Protein AF-A0A7J2HF66-F1 (afdb_monomer)

Sequence (153 aa):
MSRQQYRADRIKGQVLRSLRKLGEKVITDLERGRFPRLEIPARTTSNIVYDESLRQYVLGSKVMERTAKNIRHLRPFAQLLWIATFAKQLIQRGKTSTLRDTYYVAIGEGIDFEDQAESDEMIMQLESILDFPREDFHIFPEERASIFGDLVI

Mean predicted aligned error: 4.91 Å

Solvent-accessible surface area (backbone atoms only — not comparable to full-atom values): 9050 Å² total; per-residue (Å²): 132,83,79,79,80,49,71,67,61,53,49,50,54,49,50,54,50,49,53,48,51,56,52,50,53,42,51,54,27,48,79,68,77,38,69,35,71,45,71,32,58,36,89,48,76,95,23,57,38,78,37,81,88,78,71,41,78,42,78,44,92,49,63,43,81,47,32,59,77,41,76,88,32,37,62,66,49,50,53,35,53,47,51,49,50,50,29,49,49,25,58,76,70,73,44,72,40,34,59,66,52,51,43,53,51,33,47,76,73,71,48,84,62,95,44,64,66,57,46,53,49,36,52,54,46,49,23,51,58,66,74,44,63,52,61,78,37,32,38,37,73,84,78,79,87,86,87,88,76,97,79,90,134

pLDDT: mean 93.16, std 8.6, range [39.91, 98.25]

Secondary structure (DSSP, 8-state):
------HHHHHHHHHHHHHHHHHHHHHHHHHTT---EEEEE---GGGEEEETTTTEEEE-S-EEEEETTSHHHHHHHHHHHHHHHHHHHHHHHT--EEHHHHHHHHHHTT---SSHHHHHHHHHHHHHHHT--GGGGTEE-SPPP---SS---

Radius of gyration: 17.54 Å; Cα contacts (8 Å, |Δi|>4): 161; chains: 1; bounding box: 44×35×45 Å

Nearest PDB structures (foldseek):
  1d3y-assembly1_B  TM=9.545E-01  e=1.523E-04  Methanocaldococcus jannaschii
  1d3y-assembly1_A  TM=9.486E-01  e=2.166E-04  Methanocaldococcus jannaschii
  8urq-assembly1_A  TM=7.261E-01  e=1.245E-02  Saccharomyces cerevisiae S288C
  7clj-assembly1_A-2  TM=3.173E-01  e=5.587E+00  Thermoplasmatales archaeon SG8-52-1

Foldseek 3Di:
DDDPQDPLNVLLVLLLVLLVVVVVQCVVCVVVVHWGKAKFQDPDPVQWDQDPVVRDTDGHDDTDMQTCVDPVSVLLVVLLNVLSVLLSVCSVVVHAEELVRQQVVCVVVVNDDPDSVSSVVSLVRSCRRSVHHCVSSRYHHPDDDDDDDDDDD

Structure (mmCIF, N/CA/C/O backbone):
data_AF-A0A7J2HF66-F1
#
_entry.id   AF-A0A7J2HF66-F1
#
loop_
_atom_site.group_PDB
_atom_site.id
_atom_site.type_symbol
_atom_site.label_atom_id
_atom_site.label_alt_id
_atom_site.label_comp_id
_atom_site.label_asym_id
_atom_site.label_entity_id
_atom_site.label_seq_id
_atom_site.pdbx_PDB_ins_code
_atom_site.Cartn_x
_atom_site.Cartn_y
_atom_site.Cartn_z
_atom_site.occupancy
_atom_site.B_iso_or_equiv
_atom_site.auth_seq_id
_atom_site.auth_comp_id
_atom_site.auth_asym_id
_atom_site.auth_atom_id
_atom_site.pdbx_PDB_model_num
ATOM 1 N N . MET A 1 1 ? -16.468 -22.595 25.575 1.00 39.91 1 MET A N 1
ATOM 2 C CA . MET A 1 1 ? -16.773 -21.154 25.445 1.00 39.91 1 MET A CA 1
ATOM 3 C C . MET A 1 1 ? -16.374 -20.714 24.047 1.00 39.91 1 MET A C 1
ATOM 5 O O . MET A 1 1 ? -15.194 -20.753 23.723 1.00 39.91 1 MET A O 1
ATOM 9 N N . SER A 1 2 ? -17.355 -20.431 23.191 1.00 46.91 2 SER A N 1
ATOM 10 C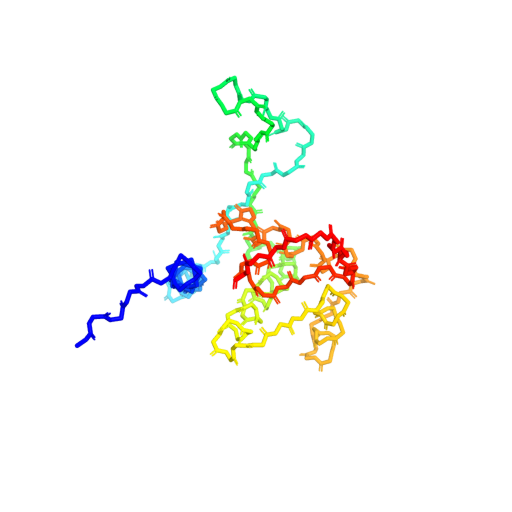 CA . SER A 1 2 ? -17.122 -19.997 21.809 1.00 46.91 2 SER A CA 1
ATOM 11 C C . SER A 1 2 ? -16.517 -18.592 21.831 1.00 46.91 2 SER A C 1
ATOM 13 O O . SER A 1 2 ? -17.143 -17.683 22.373 1.00 46.91 2 SER A O 1
ATOM 15 N N . ARG A 1 3 ? -15.295 -18.407 21.308 1.00 56.66 3 ARG A N 1
ATOM 16 C CA . ARG A 1 3 ? -14.730 -17.065 21.091 1.00 56.66 3 ARG A CA 1
ATOM 17 C C . ARG A 1 3 ? -15.636 -16.351 20.092 1.00 56.66 3 ARG A C 1
ATOM 19 O O . ARG A 1 3 ? -15.610 -16.670 18.906 1.00 56.66 3 ARG A O 1
ATOM 26 N N . GLN A 1 4 ? -16.445 -15.414 20.571 1.00 61.19 4 GLN A N 1
ATOM 27 C CA . GLN A 1 4 ? -17.207 -14.515 19.716 1.00 61.19 4 GLN A CA 1
ATOM 28 C C . GLN A 1 4 ? -16.196 -13.755 18.850 1.00 61.19 4 GLN A C 1
ATOM 30 O O . GLN A 1 4 ? -15.364 -13.013 19.363 1.00 61.19 4 GLN A O 1
ATOM 35 N N . GLN A 1 5 ? -16.173 -14.043 17.550 1.00 66.38 5 GLN A N 1
ATOM 36 C CA . GLN A 1 5 ? -15.150 -13.506 16.663 1.00 66.38 5 GLN A CA 1
ATOM 37 C C . GLN A 1 5 ? -15.469 -12.040 16.367 1.00 66.38 5 GLN A C 1
ATOM 39 O O . GLN A 1 5 ? -16.448 -11.744 15.676 1.00 66.38 5 GLN A O 1
ATOM 44 N N . TYR A 1 6 ? -14.660 -11.125 16.901 1.00 82.06 6 TYR A N 1
ATOM 45 C CA . TYR A 1 6 ? -14.858 -9.693 16.710 1.00 82.06 6 TYR A CA 1
ATOM 46 C C . TYR A 1 6 ? -14.686 -9.317 15.231 1.00 82.06 6 TYR A C 1
ATOM 48 O O . TYR A 1 6 ? -13.928 -9.944 14.484 1.00 82.06 6 TYR A O 1
ATOM 56 N N . ARG A 1 7 ? -15.386 -8.265 14.784 1.00 85.75 7 ARG A N 1
ATOM 57 C CA . ARG A 1 7 ? -15.280 -7.751 13.404 1.00 85.75 7 ARG A CA 1
ATOM 58 C C . ARG A 1 7 ? -13.825 -7.441 13.029 1.00 85.75 7 ARG A C 1
ATOM 60 O O . ARG A 1 7 ? -13.403 -7.809 11.936 1.00 85.75 7 ARG A O 1
ATOM 67 N N . ALA A 1 8 ? -13.066 -6.851 13.952 1.00 84.31 8 ALA A N 1
ATOM 68 C CA . ALA A 1 8 ? -11.647 -6.550 13.773 1.00 84.31 8 ALA A CA 1
ATOM 69 C C . ALA A 1 8 ? -10.810 -7.810 13.479 1.00 84.31 8 ALA A C 1
ATOM 71 O O . ALA A 1 8 ? -10.018 -7.819 12.540 1.00 84.31 8 ALA A O 1
ATOM 72 N N . ASP A 1 9 ? -11.052 -8.918 14.191 1.00 89.00 9 ASP A N 1
ATOM 73 C CA . ASP A 1 9 ? -10.347 -10.185 13.953 1.00 89.00 9 ASP A CA 1
ATOM 74 C C . ASP A 1 9 ? -10.660 -10.776 12.572 1.00 89.00 9 ASP A C 1
ATOM 76 O O . ASP A 1 9 ? -9.803 -11.395 11.930 1.00 89.00 9 ASP A O 1
ATOM 80 N N . ARG A 1 10 ? -11.895 -10.586 12.086 1.00 93.00 10 ARG A N 1
ATOM 81 C CA . ARG A 1 10 ? -12.296 -11.025 10.741 1.00 93.00 10 ARG A CA 1
ATOM 82 C C . ARG A 1 10 ? -11.581 -10.224 9.657 1.00 93.00 10 ARG A C 1
ATOM 84 O O . ARG A 1 10 ? -11.051 -10.843 8.732 1.00 93.00 10 ARG A O 1
ATOM 91 N N . ILE A 1 11 ? -11.547 -8.897 9.792 1.00 93.62 11 ILE A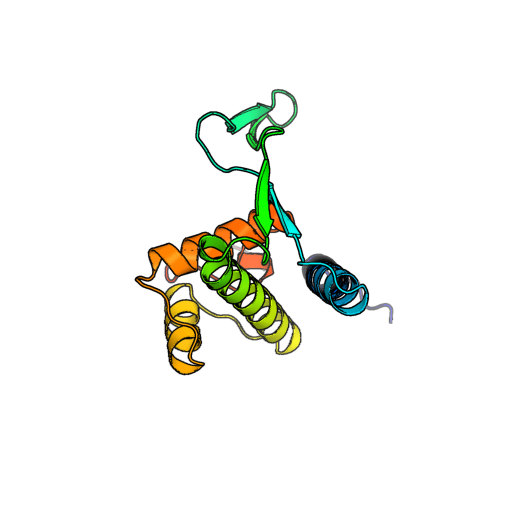 N 1
ATOM 92 C CA . ILE A 1 11 ? -10.863 -7.986 8.861 1.00 93.62 11 ILE A CA 1
ATOM 93 C C . ILE A 1 11 ? -9.370 -8.304 8.837 1.00 93.62 11 ILE A C 1
ATOM 95 O O . ILE A 1 11 ? -8.827 -8.609 7.779 1.00 93.62 11 ILE A O 1
ATOM 99 N N . LYS A 1 12 ? -8.736 -8.407 10.010 1.00 94.19 12 LYS A N 1
ATOM 100 C CA . LYS A 1 12 ? -7.337 -8.826 10.156 1.00 94.19 12 LYS A CA 1
ATOM 101 C C . LYS A 1 12 ? -7.028 -10.103 9.371 1.00 94.19 12 LYS A C 1
ATOM 103 O O . LYS A 1 12 ? -6.049 -10.182 8.628 1.00 94.19 12 LYS A O 1
ATOM 108 N N . GLY A 1 13 ? -7.882 -11.117 9.514 1.00 96.12 13 GLY A N 1
ATOM 109 C CA . GLY A 1 13 ? -7.750 -12.370 8.777 1.00 96.12 13 GLY A CA 1
ATOM 110 C C . GLY A 1 13 ? -7.919 -12.210 7.261 1.00 96.12 13 GLY A C 1
ATOM 111 O O . GLY A 1 13 ? -7.237 -12.902 6.505 1.00 96.12 13 GLY A O 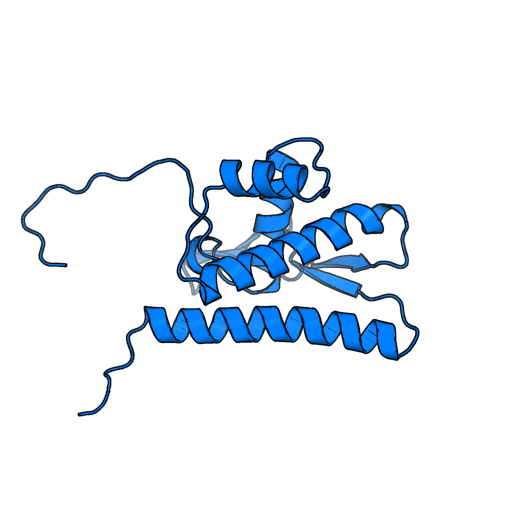1
ATOM 112 N N . GLN A 1 14 ? -8.815 -11.333 6.800 1.00 97.25 14 GLN A N 1
ATOM 113 C CA . GLN A 1 14 ? -9.008 -11.034 5.375 1.00 97.25 14 GLN A CA 1
ATOM 114 C C . GLN A 1 14 ? -7.788 -10.326 4.783 1.00 97.25 14 GLN A C 1
ATOM 116 O O . GLN A 1 14 ? -7.248 -10.813 3.791 1.00 97.25 14 GLN A O 1
ATOM 121 N N . VAL A 1 15 ? -7.299 -9.275 5.438 1.00 97.50 15 VAL A N 1
ATOM 122 C CA . VAL A 1 15 ? -6.132 -8.494 5.010 1.00 97.50 15 VAL A CA 1
ATOM 123 C C . VAL A 1 15 ? -4.895 -9.381 4.877 1.00 97.50 15 VAL A C 1
ATOM 125 O O . VAL A 1 15 ? -4.243 -9.390 3.835 1.00 97.50 15 VAL A O 1
ATOM 128 N N . LEU A 1 16 ? -4.606 -10.216 5.884 1.00 97.94 16 LEU A N 1
ATOM 129 C CA . LEU A 1 16 ? -3.474 -11.150 5.830 1.00 97.94 16 LEU A CA 1
ATOM 130 C C . LEU A 1 16 ? -3.584 -12.149 4.672 1.00 97.94 16 LEU A C 1
ATOM 132 O O . LEU A 1 16 ? -2.570 -12.500 4.065 1.00 97.94 16 LEU A O 1
ATOM 1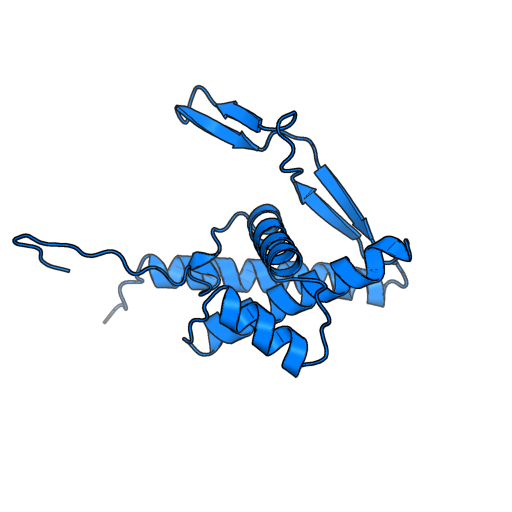36 N N . ARG A 1 17 ? -4.799 -12.614 4.352 1.00 98.00 17 ARG A N 1
ATOM 137 C CA . ARG A 1 17 ? -5.026 -13.479 3.186 1.00 98.00 17 ARG A CA 1
ATOM 138 C C . ARG A 1 17 ? -4.805 -12.722 1.880 1.00 98.00 17 ARG A C 1
ATOM 140 O O . ARG A 1 17 ? -4.192 -13.288 0.981 1.00 98.00 17 ARG A O 1
ATOM 147 N N . SER A 1 18 ? -5.259 -11.477 1.771 1.00 98.00 18 SER A N 1
ATOM 148 C CA . SER A 1 18 ? -5.071 -10.654 0.571 1.00 98.00 18 SER A CA 1
ATOM 149 C C . SER A 1 18 ? -3.594 -10.318 0.335 1.00 98.00 18 SER A C 1
ATOM 151 O O . SER A 1 18 ? -3.093 -10.538 -0.766 1.00 98.00 18 SER A O 1
ATOM 153 N N . LEU A 1 19 ? -2.855 -9.928 1.381 1.00 98.12 19 LEU A N 1
ATOM 154 C CA . LEU A 1 19 ? -1.401 -9.717 1.325 1.00 98.12 19 LEU A CA 1
ATOM 155 C C . LEU A 1 19 ? -0.649 -10.989 0.912 1.00 98.12 19 LEU A C 1
ATOM 157 O O . LEU A 1 19 ? 0.272 -10.943 0.098 1.00 98.12 19 LEU A O 1
ATOM 161 N N . ARG A 1 20 ? -1.054 -12.150 1.443 1.00 97.94 20 ARG A N 1
ATOM 162 C CA . ARG A 1 20 ? -0.472 -13.441 1.055 1.00 97.94 20 ARG A CA 1
ATOM 163 C C . ARG A 1 20 ? -0.720 -13.752 -0.421 1.00 97.94 20 ARG A C 1
ATOM 165 O O . ARG A 1 20 ? 0.229 -14.104 -1.110 1.00 97.94 20 ARG A O 1
ATOM 172 N N . LYS A 1 21 ? -1.953 -13.577 -0.906 1.00 97.75 21 LYS A N 1
ATOM 173 C CA . LYS A 1 21 ? -2.307 -13.793 -2.319 1.00 97.75 21 LYS A CA 1
ATOM 174 C C . LYS A 1 21 ? -1.525 -12.877 -3.260 1.00 97.75 21 LYS A C 1
ATOM 176 O O . LYS A 1 21 ? -1.105 -13.326 -4.323 1.00 97.75 21 LYS A O 1
ATOM 181 N N . LEU A 1 22 ? -1.305 -11.618 -2.869 1.00 97.56 22 LEU A N 1
ATOM 182 C CA . LEU A 1 22 ? -0.468 -10.681 -3.622 1.00 97.56 22 LEU A CA 1
ATOM 183 C C . LEU A 1 22 ? 0.960 -11.226 -3.782 1.00 97.56 22 LEU A C 1
ATOM 185 O O . LEU A 1 22 ? 1.470 -11.288 -4.899 1.00 97.56 22 LEU A O 1
ATOM 189 N N . GLY A 1 23 ? 1.575 -11.683 -2.687 1.00 97.25 23 GLY A N 1
ATOM 190 C CA . GLY A 1 23 ? 2.904 -12.299 -2.718 1.00 97.25 23 GLY A CA 1
ATOM 191 C C . GLY A 1 23 ? 2.949 -13.602 -3.524 1.00 97.25 23 GLY A C 1
ATOM 192 O O . GLY A 1 23 ? 3.843 -13.784 -4.345 1.00 97.25 23 GLY A O 1
ATOM 193 N N . GLU A 1 24 ? 1.959 -14.482 -3.350 1.00 97.62 24 GLU A N 1
ATOM 194 C CA . GLU A 1 24 ? 1.837 -15.740 -4.102 1.00 97.62 24 GLU A CA 1
ATOM 195 C C . GLU A 1 24 ? 1.738 -15.489 -5.611 1.00 97.62 24 GLU A C 1
ATOM 197 O O . GLU A 1 24 ? 2.404 -16.179 -6.381 1.00 97.62 24 GLU A O 1
ATOM 202 N N . LYS A 1 25 ? 0.981 -14.472 -6.046 1.00 96.75 25 LYS A N 1
ATOM 203 C CA . LYS A 1 25 ? 0.898 -14.068 -7.460 1.00 96.75 25 LYS A CA 1
ATOM 204 C C . LYS A 1 25 ? 2.275 -13.702 -8.019 1.00 96.75 25 LYS A C 1
ATOM 206 O O . LYS A 1 25 ? 2.640 -14.171 -9.093 1.00 96.75 25 LYS A O 1
ATOM 211 N N . VAL A 1 26 ? 3.038 -12.897 -7.281 1.00 97.31 26 VAL A N 1
ATOM 212 C CA . VAL A 1 26 ? 4.369 -12.438 -7.702 1.00 97.31 26 VAL A CA 1
ATOM 213 C C . VAL A 1 26 ? 5.365 -13.593 -7.763 1.00 97.31 26 VAL A C 1
ATOM 215 O O . VAL A 1 26 ? 6.045 -13.749 -8.774 1.00 97.31 26 VAL A O 1
ATOM 218 N N . ILE A 1 27 ? 5.413 -14.434 -6.727 1.00 97.19 27 ILE A N 1
ATOM 219 C CA . ILE A 1 27 ? 6.287 -15.617 -6.690 1.00 97.19 27 ILE A CA 1
ATOM 220 C C . ILE A 1 27 ? 5.936 -16.577 -7.830 1.00 97.19 27 ILE A C 1
ATOM 222 O O . ILE A 1 27 ? 6.827 -17.013 -8.549 1.00 97.19 27 ILE A O 1
ATOM 226 N N . THR A 1 28 ? 4.646 -16.833 -8.059 1.00 97.88 28 THR A N 1
ATOM 227 C CA . THR A 1 28 ? 4.184 -17.727 -9.132 1.00 97.88 28 THR A CA 1
ATOM 228 C C . THR A 1 28 ? 4.649 -17.261 -10.514 1.00 97.88 28 THR A C 1
ATOM 230 O O . THR A 1 28 ? 4.984 -18.086 -11.363 1.00 97.88 28 THR A O 1
ATOM 233 N N . ASP A 1 29 ? 4.645 -15.952 -10.785 1.00 96.88 29 ASP A N 1
ATOM 234 C CA . ASP A 1 29 ? 5.149 -15.432 -12.059 1.00 96.88 29 ASP A CA 1
ATOM 235 C C . ASP A 1 29 ? 6.666 -15.622 -12.186 1.00 96.88 29 ASP A C 1
ATOM 237 O O . ASP A 1 29 ? 7.126 -16.087 -13.232 1.00 96.88 29 ASP A O 1
ATOM 241 N N . LEU A 1 30 ? 7.420 -15.365 -11.113 1.00 96.31 30 LEU A N 1
ATOM 242 C CA . LEU A 1 30 ? 8.873 -15.555 -11.078 1.00 96.31 30 LEU A CA 1
ATOM 243 C C . LEU A 1 30 ? 9.275 -17.026 -11.263 1.00 96.31 30 LEU A C 1
ATOM 245 O O . LEU A 1 30 ? 10.135 -17.320 -12.090 1.00 96.31 30 LEU A O 1
ATOM 249 N N . GLU A 1 31 ? 8.619 -17.957 -10.566 1.00 97.69 31 GLU A N 1
ATOM 250 C CA . GLU A 1 31 ? 8.851 -19.407 -10.693 1.00 97.69 31 GLU A CA 1
ATOM 251 C C . GLU A 1 31 ? 8.573 -19.922 -12.111 1.00 97.69 31 GLU A C 1
ATOM 253 O O . GLU A 1 31 ? 9.181 -20.888 -12.568 1.00 97.69 31 GLU A O 1
ATOM 258 N N . ARG A 1 32 ? 7.673 -19.255 -12.838 1.00 97.44 32 ARG A N 1
ATOM 259 C CA . ARG A 1 32 ? 7.344 -19.561 -14.236 1.00 97.44 32 ARG A CA 1
ATOM 260 C C . ARG A 1 32 ? 8.238 -18.830 -15.241 1.00 97.44 32 ARG A C 1
ATOM 262 O O . ARG A 1 32 ? 7.945 -18.869 -16.435 1.00 97.44 32 ARG A O 1
ATOM 269 N N . GLY A 1 33 ? 9.285 -18.140 -14.784 1.00 96.44 33 GLY A N 1
ATOM 270 C CA . GLY A 1 33 ? 10.208 -17.387 -15.636 1.00 96.44 33 GLY A CA 1
ATOM 271 C C . GLY A 1 33 ? 9.575 -16.162 -16.299 1.00 96.44 33 GLY A C 1
ATOM 272 O O . GLY A 1 33 ? 10.034 -15.724 -17.354 1.00 96.44 33 GLY A O 1
ATOM 273 N N . ARG A 1 34 ? 8.495 -15.617 -15.727 1.00 96.38 34 ARG A N 1
ATOM 274 C CA . ARG A 1 34 ? 7.812 -14.422 -16.234 1.00 96.38 34 ARG A CA 1
ATOM 275 C C . ARG A 1 34 ? 8.081 -13.231 -15.332 1.00 96.38 34 ARG A C 1
ATOM 277 O O . ARG A 1 34 ? 8.146 -13.347 -14.113 1.00 96.38 34 ARG A O 1
ATOM 284 N N . PHE A 1 35 ? 8.160 -12.053 -15.941 1.00 96.12 35 PHE A N 1
ATOM 285 C CA . PHE A 1 35 ? 8.180 -10.817 -15.173 1.00 96.12 35 PHE A CA 1
ATOM 286 C C . PHE A 1 35 ? 6.829 -10.623 -14.476 1.00 96.12 35 PHE A C 1
ATOM 288 O O . PHE A 1 35 ? 5.803 -10.601 -15.166 1.00 96.12 35 PHE A O 1
ATOM 295 N N . PRO A 1 36 ? 6.800 -10.460 -13.142 1.00 97.38 36 PRO A N 1
ATOM 296 C CA . PRO A 1 36 ? 5.558 -10.243 -12.426 1.00 97.38 36 PRO A CA 1
ATOM 297 C C . PRO A 1 36 ? 4.922 -8.915 -12.837 1.00 97.38 36 PRO A C 1
ATOM 299 O O . PRO A 1 36 ? 5.602 -7.940 -13.188 1.00 97.38 36 PRO A O 1
ATOM 302 N N . ARG A 1 37 ? 3.590 -8.892 -12.788 1.00 95.94 37 ARG A N 1
ATOM 303 C CA . ARG A 1 37 ? 2.772 -7.719 -13.099 1.00 95.94 37 ARG A CA 1
ATOM 304 C C . ARG A 1 37 ? 1.628 -7.554 -12.107 1.00 95.94 37 ARG A C 1
ATOM 306 O O . ARG A 1 37 ? 0.991 -8.525 -11.689 1.00 95.94 37 ARG A O 1
ATOM 313 N N . LEU A 1 38 ? 1.353 -6.308 -11.761 1.00 95.81 38 LEU A N 1
ATOM 314 C CA . LEU A 1 38 ? 0.280 -5.890 -10.876 1.00 95.81 38 LEU A CA 1
ATOM 315 C C . LEU A 1 38 ? -0.610 -4.902 -11.623 1.00 95.81 38 LEU A C 1
ATOM 317 O O . LEU A 1 38 ? -0.122 -3.965 -12.250 1.00 95.81 38 LEU A O 1
ATOM 321 N N . GLU A 1 39 ? -1.913 -5.141 -11.547 1.00 95.19 39 GLU A N 1
ATOM 322 C CA . GLU A 1 39 ? -2.935 -4.210 -12.011 1.00 95.19 39 GLU A CA 1
ATOM 323 C C . GLU A 1 39 ? -3.355 -3.385 -10.800 1.00 95.19 39 GLU A C 1
ATOM 325 O O . GLU A 1 39 ? -3.694 -3.942 -9.755 1.00 95.19 39 GLU A O 1
ATOM 330 N N . ILE A 1 40 ? -3.268 -2.068 -10.927 1.00 95.12 40 ILE A N 1
ATOM 331 C CA . ILE A 1 40 ? -3.523 -1.116 -9.852 1.00 95.12 40 ILE A CA 1
ATOM 332 C C . ILE A 1 40 ? -4.680 -0.229 -10.312 1.00 95.12 40 ILE A C 1
ATOM 334 O O . ILE A 1 40 ? -4.549 0.422 -11.351 1.00 95.12 40 ILE A O 1
ATOM 338 N N . PRO A 1 41 ? -5.811 -0.171 -9.592 1.00 94.69 41 PRO A N 1
ATOM 339 C CA . PRO A 1 41 ? -6.881 0.767 -9.916 1.00 94.69 41 PRO A CA 1
ATOM 340 C C . PRO A 1 41 ? -6.355 2.204 -9.981 1.00 94.69 41 PRO A C 1
ATOM 342 O O . PRO A 1 41 ? -5.697 2.690 -9.061 1.00 94.69 41 PRO A O 1
ATOM 345 N N . ALA A 1 42 ? -6.603 2.889 -11.095 1.00 92.62 42 ALA A N 1
ATOM 346 C CA . ALA A 1 42 ? -6.047 4.213 -11.324 1.00 92.62 42 ALA A CA 1
ATOM 347 C C . ALA A 1 42 ? -6.825 5.264 -10.520 1.00 92.62 42 ALA A C 1
ATOM 349 O O . ALA A 1 42 ? -8.016 5.461 -10.749 1.00 92.62 42 ALA A O 1
ATOM 350 N N . ARG A 1 43 ? -6.162 6.006 -9.628 1.00 88.69 43 ARG A N 1
ATOM 351 C CA . ARG A 1 43 ? -6.799 7.066 -8.816 1.00 88.69 43 ARG A CA 1
ATOM 352 C C . ARG A 1 43 ? -6.774 8.451 -9.479 1.00 88.69 43 ARG A C 1
ATOM 354 O O . ARG A 1 43 ? -6.720 9.475 -8.810 1.00 88.69 43 ARG A O 1
ATOM 361 N N . THR A 1 44 ? -6.801 8.505 -10.810 1.00 90.12 44 THR A N 1
ATOM 362 C CA . THR A 1 44 ? -6.904 9.786 -11.533 1.00 90.12 44 THR A CA 1
ATOM 363 C C . THR A 1 44 ? -8.304 10.376 -11.374 1.00 90.12 44 THR A C 1
ATOM 365 O O . THR A 1 44 ? -9.269 9.615 -11.363 1.00 90.12 44 THR A O 1
ATOM 368 N N . THR A 1 45 ? -8.446 11.704 -11.388 1.00 91.88 45 THR A N 1
ATOM 369 C CA . THR A 1 45 ? -9.760 12.386 -11.367 1.00 91.88 45 THR A CA 1
ATOM 370 C C . THR A 1 45 ? -10.706 11.879 -12.460 1.00 91.88 45 THR A C 1
ATOM 372 O O . THR A 1 45 ? -11.889 11.683 -12.216 1.00 91.88 45 THR A O 1
ATOM 375 N N . SER A 1 46 ? -10.169 11.550 -13.641 1.00 93.44 46 SER A N 1
ATOM 376 C CA . SER A 1 46 ? -10.922 10.972 -14.766 1.00 93.44 46 SER A CA 1
ATOM 377 C C . SER A 1 46 ? -11.417 9.529 -14.559 1.00 93.44 46 SER A C 1
ATOM 379 O O . SER A 1 46 ? -12.042 8.966 -15.460 1.00 93.44 46 SER A O 1
ATOM 381 N N . ASN A 1 47 ? -11.055 8.893 -13.443 1.00 94.50 47 ASN A N 1
ATOM 382 C CA . ASN A 1 47 ? -11.495 7.555 -13.047 1.00 94.50 47 ASN A CA 1
ATOM 383 C C . ASN A 1 47 ? -12.309 7.585 -11.748 1.00 94.50 47 ASN A C 1
ATOM 385 O O . ASN A 1 47 ? -12.605 6.532 -11.205 1.00 94.50 47 ASN A O 1
ATOM 389 N N . ILE A 1 48 ? -12.648 8.758 -11.218 1.00 94.00 48 ILE A N 1
ATOM 390 C CA . ILE A 1 48 ? -13.532 8.864 -10.060 1.00 94.00 48 ILE A CA 1
ATOM 391 C C . ILE A 1 48 ? -14.951 9.027 -10.598 1.00 94.00 48 ILE A C 1
ATOM 393 O O . ILE A 1 48 ? -15.226 9.962 -11.350 1.00 94.00 48 ILE A O 1
ATOM 397 N N . VAL A 1 49 ? -15.839 8.101 -10.246 1.00 95.19 49 VAL A N 1
ATOM 398 C CA . VAL A 1 49 ? -17.232 8.076 -10.709 1.00 95.19 49 VAL A CA 1
ATOM 399 C C . VAL A 1 49 ? -18.175 8.142 -9.517 1.00 95.19 49 VAL A C 1
ATOM 401 O O . VAL A 1 49 ? -17.880 7.595 -8.457 1.00 95.19 49 VAL A O 1
ATOM 404 N N . TYR A 1 50 ? -19.295 8.847 -9.668 1.00 95.44 50 TYR A N 1
ATOM 405 C CA . TYR A 1 50 ? -20.330 8.871 -8.640 1.00 95.44 50 TYR A CA 1
ATOM 406 C C . TYR A 1 50 ? -21.181 7.604 -8.749 1.00 95.44 50 TYR A C 1
ATOM 408 O O . TYR A 1 50 ? -21.758 7.340 -9.802 1.00 95.44 50 TYR A O 1
ATOM 416 N N . ASP A 1 51 ? -21.249 6.827 -7.673 1.00 95.88 51 ASP A N 1
ATOM 417 C CA . ASP A 1 51 ? -22.128 5.667 -7.571 1.00 95.88 51 ASP A CA 1
ATOM 418 C C . ASP A 1 51 ? -23.461 6.100 -6.946 1.00 95.88 51 ASP A C 1
ATOM 420 O O . ASP A 1 51 ? -23.518 6.467 -5.770 1.00 95.88 51 ASP A O 1
ATOM 424 N N . GLU A 1 52 ? -24.543 6.068 -7.729 1.00 95.62 52 GLU A N 1
ATOM 425 C CA . GLU A 1 52 ? -25.877 6.487 -7.275 1.00 95.62 52 GLU A CA 1
ATOM 426 C C . GLU A 1 52 ? -26.458 5.579 -6.181 1.00 95.62 52 GLU A C 1
ATOM 428 O O . GLU A 1 52 ? -27.239 6.035 -5.343 1.00 95.62 52 GLU A O 1
ATOM 433 N N . SER A 1 53 ? -26.070 4.301 -6.166 1.00 95.88 53 SER A N 1
ATOM 434 C CA . SER A 1 53 ? -26.573 3.317 -5.207 1.00 95.88 53 SER A CA 1
ATOM 435 C C . SER A 1 53 ? -25.917 3.483 -3.838 1.00 95.88 53 SER A C 1
ATOM 437 O O . SER A 1 53 ? -26.602 3.505 -2.814 1.00 95.88 53 SER A O 1
ATOM 439 N N . LEU A 1 54 ? -24.597 3.680 -3.824 1.00 93.38 54 LEU A N 1
ATOM 440 C CA . LEU A 1 54 ? -23.808 3.919 -2.617 1.00 93.38 54 LEU A CA 1
ATOM 441 C C . LEU A 1 54 ? -23.826 5.394 -2.193 1.00 93.38 54 LEU A C 1
ATOM 443 O O . LEU A 1 54 ? -23.418 5.714 -1.078 1.00 93.38 54 LEU A O 1
ATOM 447 N N . ARG A 1 55 ? -24.306 6.288 -3.068 1.00 95.50 55 ARG A N 1
ATOM 448 C CA . ARG A 1 55 ? -24.330 7.749 -2.897 1.00 95.50 55 ARG A CA 1
ATOM 449 C C . ARG A 1 55 ? -22.960 8.346 -2.579 1.00 95.50 55 ARG A C 1
ATOM 451 O O . ARG A 1 55 ? -22.859 9.326 -1.841 1.00 95.50 55 ARG A O 1
ATOM 458 N N . GLN A 1 56 ? -21.906 7.772 -3.146 1.00 94.06 56 GLN A N 1
ATOM 459 C CA . GLN A 1 56 ? -20.525 8.178 -2.896 1.00 94.06 56 GLN A CA 1
ATOM 460 C C . GLN A 1 56 ? -19.681 8.076 -4.165 1.00 94.06 56 GLN A C 1
ATOM 462 O O . GLN A 1 56 ? -20.043 7.395 -5.122 1.00 94.06 56 GLN A O 1
ATOM 467 N N . TYR A 1 57 ? -18.530 8.743 -4.160 1.00 92.81 57 TYR A N 1
ATOM 468 C CA . TYR A 1 57 ? -17.554 8.613 -5.234 1.00 92.81 57 TYR A CA 1
ATOM 469 C C . TYR A 1 57 ? -16.723 7.341 -5.059 1.00 92.81 57 TYR A C 1
ATOM 471 O O . TYR A 1 57 ? -16.187 7.086 -3.981 1.00 92.81 57 TYR A O 1
ATOM 479 N N . VAL A 1 58 ? -16.596 6.567 -6.133 1.00 92.25 58 VAL A N 1
ATOM 480 C CA . VAL A 1 58 ? -15.837 5.313 -6.185 1.00 92.25 58 VAL A CA 1
ATOM 481 C C . VAL A 1 58 ? -14.835 5.336 -7.338 1.00 92.25 58 VAL A C 1
ATOM 483 O O . VAL A 1 58 ? -14.901 6.181 -8.236 1.00 92.25 58 VAL A O 1
ATOM 486 N N . LEU A 1 59 ? -13.881 4.406 -7.310 1.00 92.06 59 LEU A N 1
ATOM 487 C CA . LEU A 1 59 ? -12.978 4.193 -8.436 1.00 92.06 59 LEU A CA 1
ATOM 488 C C . LEU A 1 59 ? -13.725 3.493 -9.578 1.00 92.06 59 LEU A C 1
ATOM 490 O O . LEU A 1 59 ? -14.414 2.498 -9.373 1.00 92.06 59 LEU A O 1
ATOM 494 N N . GLY A 1 60 ? -13.568 4.021 -10.785 1.00 92.75 60 GLY A N 1
ATOM 495 C CA . GLY A 1 60 ? -14.040 3.430 -12.027 1.00 92.75 60 GLY A CA 1
ATOM 496 C C . GLY A 1 60 ? -13.123 2.309 -12.518 1.00 92.75 60 GLY A C 1
ATOM 497 O O . GLY A 1 60 ? -12.168 1.901 -11.856 1.00 92.75 60 GLY A O 1
ATOM 498 N N . SER A 1 61 ? -13.388 1.822 -13.729 1.00 93.75 61 SER A N 1
ATOM 499 C CA . SER A 1 61 ? -12.760 0.611 -14.269 1.00 93.75 61 SER A CA 1
ATOM 500 C C . SER A 1 61 ? -11.332 0.786 -14.796 1.00 93.75 61 SER A C 1
ATOM 502 O O . SER A 1 61 ? -10.735 -0.195 -15.244 1.00 93.75 61 SER A O 1
ATOM 504 N N . LYS A 1 62 ? -10.770 2.004 -14.815 1.00 94.88 62 LYS A N 1
ATOM 505 C CA . LYS A 1 62 ? -9.410 2.206 -15.336 1.00 94.88 62 LYS A CA 1
ATOM 506 C C . LYS A 1 62 ? -8.386 1.639 -14.360 1.00 94.88 62 LYS A C 1
ATOM 508 O O . LYS A 1 62 ? -8.390 1.949 -13.169 1.00 94.88 62 LYS A O 1
ATOM 513 N N . VAL A 1 63 ? -7.454 0.868 -14.903 1.00 95.56 63 VAL A N 1
ATOM 514 C CA . VAL A 1 63 ? -6.320 0.296 -14.178 1.00 95.56 63 VAL A CA 1
ATOM 515 C C . VAL A 1 63 ? -5.017 0.736 -14.836 1.00 95.56 63 VAL A C 1
ATOM 517 O O . VAL A 1 63 ? -4.955 0.928 -16.050 1.00 95.56 63 VAL A O 1
ATOM 520 N N . MET A 1 64 ? -3.974 0.905 -14.031 1.00 94.12 64 MET A N 1
ATOM 521 C CA . MET A 1 64 ? -2.595 1.039 -14.486 1.00 94.12 64 MET A CA 1
ATOM 522 C C . MET A 1 64 ? -1.846 -0.273 -14.244 1.00 94.12 64 MET A C 1
ATOM 524 O O . MET A 1 64 ? -2.120 -0.988 -13.281 1.00 94.12 64 MET A O 1
ATOM 528 N N . GLU A 1 65 ? -0.890 -0.593 -15.112 1.00 94.25 65 GLU A N 1
ATOM 529 C CA . GLU A 1 65 ? -0.047 -1.780 -14.958 1.00 94.25 65 GLU A CA 1
ATOM 530 C C . GLU A 1 65 ? 1.319 -1.386 -14.391 1.00 94.25 65 GLU A C 1
ATOM 532 O O . GLU A 1 65 ? 2.009 -0.521 -14.937 1.00 94.25 65 GLU A O 1
ATOM 537 N N . ARG A 1 66 ? 1.756 -2.081 -13.337 1.00 94.12 66 ARG A N 1
ATOM 538 C CA . ARG A 1 66 ? 3.150 -2.066 -12.889 1.00 94.12 66 ARG A CA 1
ATOM 539 C C . ARG A 1 66 ? 3.767 -3.442 -13.098 1.00 94.12 66 ARG A C 1
ATOM 541 O O . ARG A 1 66 ? 3.237 -4.447 -12.640 1.00 94.12 66 ARG A O 1
ATOM 548 N N . THR A 1 67 ? 4.906 -3.498 -13.780 1.00 95.94 67 THR A N 1
ATOM 549 C CA . THR A 1 67 ? 5.563 -4.756 -14.161 1.00 95.94 67 THR A CA 1
ATOM 550 C C . THR A 1 67 ? 7.066 -4.658 -13.982 1.00 95.94 67 THR A C 1
ATOM 552 O O . THR A 1 67 ? 7.662 -3.648 -14.346 1.00 95.94 67 THR A O 1
ATOM 555 N N . ALA A 1 68 ? 7.692 -5.731 -13.502 1.00 95.25 68 ALA A N 1
ATOM 556 C CA . ALA A 1 68 ? 9.147 -5.815 -13.386 1.00 95.25 68 ALA A CA 1
ATOM 557 C C . ALA A 1 68 ? 9.872 -5.869 -14.747 1.00 95.25 68 ALA A C 1
ATOM 559 O O . ALA A 1 68 ? 11.091 -5.740 -14.794 1.00 95.25 68 ALA A O 1
ATOM 560 N N . LYS A 1 69 ? 9.146 -6.036 -15.864 1.00 96.06 69 LYS A N 1
ATOM 561 C CA . LYS A 1 69 ? 9.721 -5.987 -17.219 1.00 96.06 69 LYS A CA 1
ATOM 562 C C . LYS A 1 69 ? 10.197 -4.580 -17.599 1.00 96.06 69 LYS A C 1
ATOM 564 O O . LYS A 1 69 ? 11.100 -4.433 -18.418 1.00 96.06 69 LYS A O 1
ATOM 569 N N . ASN A 1 70 ? 9.563 -3.544 -17.051 1.00 96.56 70 ASN A N 1
ATOM 570 C CA . ASN A 1 70 ? 9.915 -2.157 -17.328 1.00 96.56 70 ASN A CA 1
ATOM 571 C C . ASN A 1 70 ? 10.874 -1.649 -16.248 1.00 96.56 70 ASN A C 1
ATOM 573 O O . ASN A 1 70 ? 10.506 -1.575 -15.078 1.00 96.56 70 ASN A O 1
ATOM 577 N N . ILE A 1 71 ? 12.078 -1.235 -16.646 1.00 95.50 71 ILE A N 1
ATOM 578 C CA . ILE A 1 71 ? 13.108 -0.744 -15.721 1.00 95.50 71 ILE A CA 1
ATOM 579 C C . ILE A 1 71 ? 12.627 0.430 -14.857 1.00 95.50 71 ILE A C 1
ATOM 581 O O . ILE A 1 71 ? 12.933 0.481 -13.670 1.00 95.50 71 ILE A O 1
ATOM 585 N N . ARG A 1 72 ? 11.792 1.324 -15.4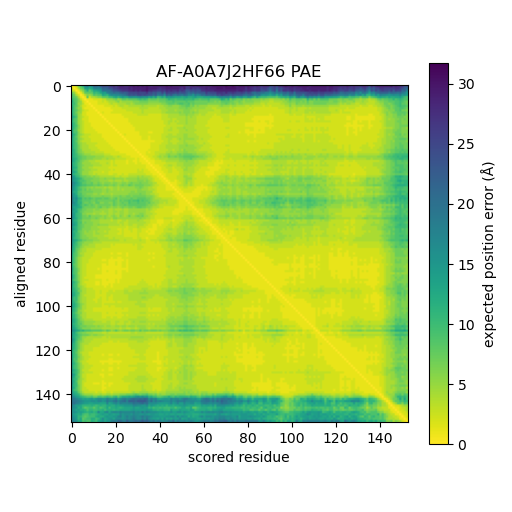08 1.00 95.25 72 ARG A N 1
ATOM 586 C CA . ARG A 1 72 ? 11.232 2.465 -14.660 1.00 95.25 72 ARG A CA 1
ATOM 587 C C . ARG A 1 72 ? 10.254 2.031 -13.571 1.00 95.25 72 ARG A C 1
ATOM 589 O O . ARG A 1 72 ? 10.034 2.759 -12.616 1.00 95.25 72 ARG A O 1
ATOM 596 N N . HIS A 1 73 ? 9.651 0.855 -13.721 1.00 96.25 73 HIS A N 1
ATOM 597 C CA . HIS A 1 73 ? 8.693 0.317 -12.762 1.00 96.25 73 HIS A CA 1
ATOM 598 C C . HIS A 1 73 ? 9.379 -0.473 -11.645 1.00 96.25 73 HIS A C 1
ATOM 600 O O . HIS A 1 73 ? 8.727 -0.771 -10.653 1.00 96.25 73 HIS A O 1
ATOM 606 N N . LEU A 1 74 ? 10.662 -0.824 -11.780 1.00 94.81 74 LEU A N 1
ATOM 607 C CA . LEU A 1 74 ? 11.317 -1.761 -10.870 1.00 94.81 74 LEU A CA 1
ATOM 608 C C . LEU A 1 74 ? 11.429 -1.212 -9.440 1.00 94.81 74 LEU A C 1
ATOM 610 O O . LEU A 1 74 ? 11.053 -1.910 -8.500 1.00 94.81 74 LEU A O 1
ATOM 614 N N . ARG A 1 75 ? 11.857 0.050 -9.287 1.00 95.19 75 ARG A N 1
ATOM 615 C CA . ARG A 1 75 ? 11.908 0.751 -7.991 1.00 95.19 75 ARG A CA 1
ATOM 616 C C . ARG A 1 75 ? 10.526 0.811 -7.315 1.00 95.19 75 ARG A C 1
ATOM 618 O O . ARG A 1 75 ? 10.391 0.219 -6.244 1.00 95.19 75 ARG A O 1
ATOM 625 N N . PRO A 1 76 ? 9.477 1.382 -7.942 1.00 95.69 76 PRO A N 1
ATOM 626 C CA . PRO A 1 76 ? 8.153 1.449 -7.318 1.00 95.69 76 PRO A CA 1
ATOM 627 C C . PRO A 1 76 ? 7.455 0.091 -7.192 1.00 95.69 76 PRO A C 1
ATOM 629 O O . PRO A 1 76 ? 6.508 -0.062 -6.423 1.00 95.69 76 PRO A O 1
ATOM 632 N N . PHE A 1 77 ? 7.886 -0.932 -7.931 1.00 96.81 77 PHE A N 1
ATOM 633 C CA . PHE A 1 77 ? 7.409 -2.300 -7.729 1.00 96.81 77 PHE A CA 1
ATOM 634 C C . PHE A 1 77 ? 8.008 -2.903 -6.453 1.00 96.81 77 PHE A C 1
ATOM 636 O O . PHE A 1 77 ? 7.281 -3.493 -5.656 1.00 96.81 77 PHE A O 1
ATOM 643 N N . ALA A 1 78 ? 9.314 -2.724 -6.232 1.00 96.00 78 ALA A N 1
ATOM 644 C CA . ALA A 1 78 ? 9.996 -3.192 -5.028 1.00 96.00 78 ALA A CA 1
ATOM 645 C C . ALA A 1 78 ? 9.511 -2.458 -3.767 1.00 96.00 78 ALA A C 1
ATOM 647 O O . ALA A 1 78 ? 9.203 -3.115 -2.774 1.00 96.00 78 ALA A O 1
ATOM 648 N N . GLN A 1 79 ? 9.361 -1.131 -3.825 1.00 97.56 79 GLN A N 1
ATOM 649 C CA . GLN A 1 79 ? 8.813 -0.325 -2.727 1.00 97.56 79 GLN A CA 1
ATOM 650 C C . GLN A 1 79 ? 7.399 -0.792 -2.335 1.00 97.56 79 GLN A C 1
ATOM 652 O O . GLN A 1 79 ? 7.133 -1.038 -1.161 1.00 97.56 79 GLN A O 1
ATOM 657 N N . LEU A 1 80 ? 6.505 -1.009 -3.310 1.00 97.56 80 LEU A N 1
ATOM 658 C CA . LEU A 1 80 ? 5.152 -1.521 -3.057 1.00 97.56 80 LEU A CA 1
ATOM 659 C C . LEU A 1 80 ? 5.164 -2.902 -2.375 1.00 97.56 80 LEU A C 1
ATOM 661 O O . LEU A 1 80 ? 4.406 -3.144 -1.433 1.00 97.56 80 LEU A O 1
ATOM 665 N N . LEU A 1 81 ? 6.030 -3.813 -2.829 1.00 97.31 81 LEU A N 1
ATOM 666 C CA . LEU A 1 81 ? 6.196 -5.127 -2.199 1.00 97.31 81 LEU A CA 1
ATOM 667 C C . LEU A 1 81 ? 6.748 -5.037 -0.779 1.00 97.31 81 LEU A C 1
ATOM 669 O O . LEU A 1 81 ? 6.349 -5.821 0.090 1.00 97.31 81 LEU A O 1
ATOM 673 N N . TRP A 1 82 ? 7.648 -4.088 -0.536 1.00 98.06 82 TRP A N 1
ATOM 674 C CA . TRP A 1 82 ? 8.161 -3.830 0.796 1.00 98.06 82 TRP A CA 1
ATOM 675 C C . TRP A 1 82 ? 7.055 -3.309 1.719 1.00 98.06 82 TRP A C 1
ATOM 677 O O . TRP A 1 82 ? 6.853 -3.896 2.779 1.00 98.06 82 TRP A O 1
ATOM 687 N N . ILE A 1 83 ? 6.246 -2.333 1.286 1.00 98.25 83 ILE A N 1
ATOM 688 C CA . ILE A 1 83 ? 5.097 -1.827 2.062 1.00 98.25 83 ILE A CA 1
ATOM 689 C C . ILE A 1 83 ? 4.114 -2.959 2.391 1.00 98.25 83 ILE A C 1
ATOM 691 O O . ILE A 1 83 ? 3.699 -3.105 3.540 1.00 98.25 83 ILE A O 1
ATOM 695 N N . ALA A 1 84 ? 3.793 -3.827 1.425 1.00 98.25 84 ALA A N 1
ATOM 696 C CA . ALA A 1 84 ? 2.946 -4.998 1.667 1.00 98.25 84 ALA A CA 1
ATOM 697 C C . ALA A 1 84 ? 3.559 -5.962 2.703 1.00 98.25 84 ALA A C 1
ATOM 699 O O . ALA A 1 84 ? 2.861 -6.523 3.556 1.00 98.25 84 ALA A O 1
ATOM 700 N N . THR A 1 85 ? 4.877 -6.149 2.658 1.00 98.19 85 THR A N 1
ATOM 701 C CA . THR A 1 85 ? 5.607 -6.978 3.624 1.00 98.19 85 THR A CA 1
ATOM 702 C C . THR A 1 85 ? 5.592 -6.348 5.014 1.00 98.19 85 THR A C 1
ATOM 704 O O . THR A 1 85 ? 5.308 -7.042 5.993 1.00 98.19 85 THR A O 1
ATOM 707 N N . PHE A 1 86 ? 5.831 -5.043 5.109 1.00 98.19 86 PHE A N 1
ATOM 708 C CA . PHE A 1 86 ? 5.812 -4.286 6.353 1.00 98.19 86 PHE A CA 1
ATOM 709 C C . PHE A 1 86 ? 4.420 -4.299 7.000 1.00 98.19 86 PHE A C 1
ATOM 711 O O . PHE A 1 86 ? 4.291 -4.696 8.160 1.00 98.19 86 PHE A O 1
ATOM 718 N N . ALA A 1 87 ? 3.362 -4.031 6.227 1.00 98.25 87 ALA A N 1
ATOM 719 C CA . ALA A 1 87 ? 1.966 -4.149 6.659 1.00 98.25 87 ALA A CA 1
ATOM 720 C C . ALA A 1 87 ? 1.662 -5.537 7.245 1.00 98.25 87 ALA A C 1
ATOM 722 O O . ALA A 1 87 ? 1.136 -5.669 8.352 1.00 98.25 87 ALA A O 1
ATOM 723 N N . LYS A 1 88 ? 2.067 -6.609 6.550 1.00 98.25 88 LYS A N 1
ATOM 724 C CA . LYS A 1 88 ? 1.909 -7.982 7.054 1.00 98.25 88 LYS A CA 1
ATOM 725 C C . LYS A 1 88 ? 2.606 -8.173 8.406 1.00 98.25 88 LYS A C 1
ATOM 727 O O . LYS A 1 88 ? 2.026 -8.793 9.300 1.00 98.25 88 LYS A O 1
ATOM 732 N N . GLN A 1 89 ? 3.823 -7.653 8.572 1.00 97.94 89 GLN A N 1
ATOM 733 C CA . GLN A 1 89 ? 4.564 -7.755 9.831 1.00 97.94 89 GLN A CA 1
ATOM 734 C C . GLN A 1 89 ? 3.884 -6.991 10.972 1.00 97.94 89 GLN A C 1
ATOM 736 O O . GLN A 1 89 ? 3.784 -7.538 12.075 1.00 97.94 89 GLN A O 1
ATOM 741 N N . LEU A 1 90 ? 3.395 -5.771 10.724 1.00 97.94 90 LEU A N 1
ATOM 742 C CA . LEU A 1 90 ? 2.659 -4.974 11.710 1.00 97.94 90 LEU A CA 1
ATOM 743 C C . LEU A 1 90 ? 1.440 -5.741 12.228 1.00 97.94 90 LEU A C 1
ATOM 745 O O . LEU A 1 90 ? 1.299 -5.958 13.435 1.00 97.94 90 LEU A O 1
ATOM 749 N N . ILE A 1 91 ? 0.628 -6.263 11.308 1.00 97.06 91 ILE A N 1
ATOM 750 C CA . ILE A 1 91 ? -0.585 -7.016 11.627 1.00 97.06 91 ILE A CA 1
ATOM 751 C C . ILE A 1 91 ? -0.263 -8.287 12.431 1.00 97.06 91 ILE A C 1
ATOM 753 O O . ILE A 1 91 ? -0.926 -8.594 13.430 1.00 97.06 91 ILE A O 1
ATOM 757 N N . GLN A 1 92 ? 0.754 -9.050 12.016 1.00 96.56 92 GLN A N 1
ATOM 758 C CA . GLN A 1 92 ? 1.147 -10.292 12.690 1.00 96.56 92 GLN A CA 1
ATOM 759 C C . GLN A 1 92 ? 1.692 -10.045 14.097 1.00 96.56 92 GLN A C 1
ATOM 761 O O . GLN A 1 92 ? 1.381 -10.807 15.011 1.00 96.56 92 GLN A O 1
ATOM 766 N N . ARG A 1 93 ? 2.470 -8.975 14.279 1.00 96.75 93 ARG A N 1
ATOM 767 C CA . ARG A 1 93 ? 3.072 -8.605 15.567 1.00 96.75 93 ARG A CA 1
ATOM 768 C C . ARG A 1 93 ? 2.131 -7.797 16.464 1.00 96.75 93 ARG A C 1
ATOM 770 O O . ARG A 1 93 ? 2.491 -7.536 17.605 1.00 96.75 93 ARG A O 1
ATOM 777 N N . GLY A 1 94 ? 0.962 -7.390 15.961 1.00 94.81 94 GLY A N 1
ATOM 778 C CA . GLY A 1 94 ? 0.040 -6.514 16.687 1.00 94.81 94 GLY A CA 1
ATOM 779 C C . GLY A 1 94 ? 0.622 -5.122 16.948 1.00 94.81 94 GLY A C 1
ATOM 780 O O . GLY A 1 94 ? 0.287 -4.505 17.952 1.00 94.81 94 GLY A O 1
ATOM 781 N N . LYS A 1 95 ? 1.522 -4.654 16.077 1.00 96.06 95 LYS A N 1
ATOM 782 C CA . LYS A 1 95 ? 2.132 -3.320 16.147 1.00 96.06 95 LYS A CA 1
ATOM 783 C C . LYS A 1 95 ? 1.431 -2.370 15.185 1.00 96.06 95 LYS A C 1
ATOM 785 O O . LYS A 1 95 ? 0.789 -2.824 14.242 1.00 96.06 95 LYS A O 1
ATOM 790 N N . THR A 1 96 ? 1.585 -1.076 15.420 1.00 95.56 96 THR A N 1
ATOM 791 C CA . THR A 1 96 ? 1.087 -0.002 14.557 1.00 95.56 96 THR A CA 1
ATOM 792 C C . THR A 1 96 ? 2.240 0.908 14.162 1.00 95.56 96 THR A C 1
ATOM 794 O O . THR A 1 96 ? 3.238 0.983 14.881 1.00 95.56 96 THR A O 1
ATOM 797 N N . SER A 1 97 ? 2.108 1.592 13.035 1.00 96.44 97 SER A N 1
ATOM 798 C CA . SER A 1 97 ? 3.088 2.562 12.550 1.00 96.44 97 SER A CA 1
ATOM 799 C C . SER A 1 97 ? 2.373 3.814 12.058 1.00 96.44 97 SER A C 1
ATOM 801 O O . SER A 1 97 ? 1.214 3.741 11.645 1.00 96.44 97 SER A O 1
ATOM 803 N N . THR A 1 98 ? 3.037 4.964 12.130 1.00 96.69 98 THR A N 1
ATOM 804 C CA . THR A 1 98 ? 2.571 6.170 11.442 1.00 96.69 98 THR A CA 1
ATOM 805 C C . THR A 1 98 ? 3.054 6.182 9.989 1.00 96.69 98 THR A C 1
ATOM 807 O O . THR A 1 98 ? 3.931 5.399 9.609 1.00 96.69 98 THR A O 1
ATOM 810 N N . LEU A 1 99 ? 2.513 7.083 9.164 1.00 96.12 99 LEU A N 1
ATOM 811 C CA . LEU A 1 99 ? 3.031 7.320 7.808 1.00 96.12 99 LEU A CA 1
ATOM 812 C C . LEU A 1 99 ? 4.525 7.696 7.831 1.00 96.12 99 LEU A C 1
ATOM 814 O O . LEU A 1 99 ? 5.329 7.094 7.121 1.00 96.12 99 LEU A O 1
ATOM 818 N N . ARG A 1 100 ? 4.925 8.608 8.730 1.00 95.88 100 ARG A N 1
ATOM 819 C CA . ARG A 1 100 ? 6.331 9.014 8.884 1.00 95.88 100 ARG A CA 1
ATOM 820 C C . ARG A 1 100 ? 7.226 7.880 9.362 1.00 95.88 100 ARG A C 1
ATOM 822 O O . ARG A 1 100 ? 8.312 7.696 8.822 1.00 95.88 100 ARG A O 1
ATOM 829 N N . ASP A 1 101 ? 6.7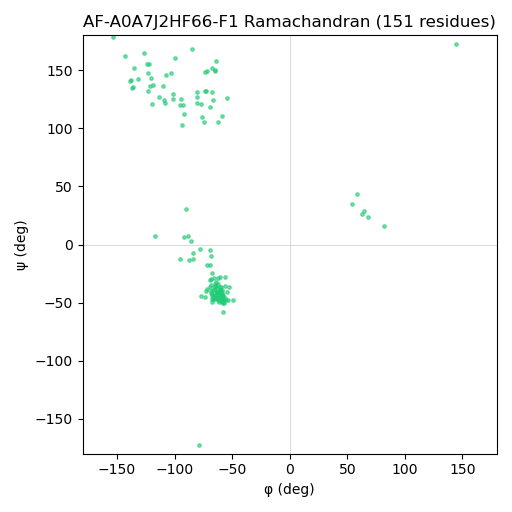80 7.111 10.353 1.00 95.94 101 ASP A N 1
ATOM 830 C CA . ASP A 1 101 ? 7.549 5.962 10.839 1.00 95.94 101 ASP A CA 1
ATOM 831 C C . ASP A 1 101 ? 7.745 4.934 9.724 1.00 95.94 101 ASP A C 1
ATOM 833 O O . ASP A 1 101 ? 8.839 4.399 9.573 1.00 95.94 101 ASP A O 1
ATOM 837 N N . THR A 1 102 ? 6.710 4.683 8.916 1.00 96.94 102 THR A N 1
ATOM 838 C CA . THR A 1 102 ? 6.791 3.761 7.776 1.00 96.94 102 THR A CA 1
ATOM 839 C C . THR A 1 102 ? 7.864 4.218 6.784 1.00 96.94 102 THR A C 1
ATOM 841 O O . THR A 1 102 ? 8.703 3.411 6.385 1.00 96.94 102 THR A O 1
ATOM 844 N N . TYR A 1 103 ? 7.892 5.513 6.453 1.00 96.88 103 TYR A N 1
ATOM 845 C CA . TYR A 1 103 ? 8.921 6.127 5.609 1.00 96.88 103 TYR A CA 1
ATOM 846 C C . TYR A 1 103 ? 10.338 5.965 6.189 1.00 96.88 103 TYR A C 1
ATOM 848 O O . TYR A 1 103 ? 11.243 5.490 5.501 1.00 96.88 103 TYR A O 1
ATOM 856 N N . TYR A 1 104 ? 10.547 6.281 7.471 1.00 96.44 104 TYR A N 1
ATOM 857 C CA . TYR A 1 104 ? 11.875 6.173 8.089 1.00 96.44 104 TYR A CA 1
ATOM 858 C C . TYR A 1 104 ? 12.353 4.728 8.257 1.00 96.44 104 TYR A C 1
ATOM 860 O O . TYR A 1 104 ? 13.542 4.454 8.081 1.00 96.44 104 TYR A O 1
ATOM 868 N N . VAL A 1 105 ? 11.450 3.796 8.575 1.00 97.12 105 VAL A N 1
ATOM 869 C CA . VAL A 1 105 ? 11.780 2.366 8.646 1.00 97.12 105 VAL A CA 1
ATOM 870 C C . VAL A 1 105 ? 12.210 1.857 7.273 1.00 97.12 105 VAL A C 1
ATOM 872 O O . VAL A 1 105 ? 13.196 1.129 7.193 1.00 97.12 105 VAL A O 1
ATOM 875 N N . ALA A 1 106 ? 11.544 2.283 6.197 1.00 97.06 106 ALA A N 1
ATOM 876 C CA . ALA A 1 106 ? 11.921 1.911 4.837 1.00 97.06 106 ALA A CA 1
ATOM 877 C C . ALA A 1 106 ? 13.358 2.320 4.504 1.00 97.06 106 ALA A C 1
ATOM 879 O O . ALA A 1 106 ? 14.160 1.476 4.102 1.00 97.06 106 ALA A O 1
ATOM 880 N N . ILE A 1 107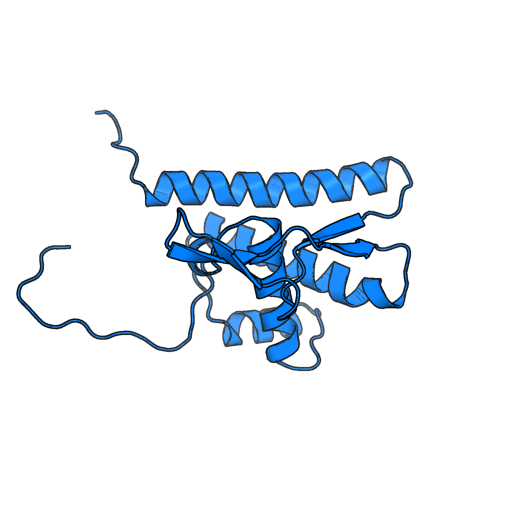 ? 13.705 3.585 4.758 1.00 95.19 107 ILE A N 1
ATOM 881 C CA . ILE A 1 107 ? 15.059 4.110 4.535 1.00 95.19 107 ILE A CA 1
ATOM 882 C C . ILE A 1 107 ? 16.080 3.341 5.379 1.00 95.19 107 ILE A C 1
ATOM 884 O O . ILE A 1 107 ? 17.136 2.956 4.876 1.00 95.19 107 ILE A O 1
ATOM 888 N N . GLY A 1 108 ? 15.757 3.066 6.647 1.00 95.94 108 GLY A N 1
ATOM 889 C CA . GLY A 1 108 ? 16.607 2.280 7.544 1.00 95.94 108 GLY A CA 1
ATOM 890 C C . GLY A 1 108 ? 16.844 0.839 7.075 1.00 95.94 108 GLY A C 1
ATOM 891 O O . GLY A 1 108 ? 17.900 0.274 7.356 1.00 95.94 108 GLY A O 1
ATOM 892 N N . GLU A 1 109 ? 15.902 0.256 6.331 1.00 95.81 109 GLU A N 1
ATOM 893 C CA . GLU A 1 109 ? 16.013 -1.073 5.713 1.00 95.81 109 GLU A CA 1
ATOM 894 C C . GLU A 1 109 ? 16.570 -1.038 4.274 1.00 95.81 109 GLU A C 1
ATOM 896 O O . GLU A 1 109 ? 16.636 -2.074 3.609 1.00 95.81 109 GLU A O 1
ATOM 901 N N . GLY A 1 110 ? 17.013 0.127 3.789 1.00 94.12 110 GLY A N 1
ATOM 902 C CA . GLY A 1 110 ? 17.616 0.291 2.462 1.00 94.12 110 GLY A CA 1
ATOM 903 C C . GLY A 1 110 ? 16.611 0.412 1.313 1.00 94.12 110 GLY A C 1
ATOM 904 O O . GLY A 1 110 ? 16.986 0.255 0.151 1.00 94.12 110 GLY A O 1
ATOM 905 N N . ILE A 1 111 ? 15.341 0.685 1.617 1.00 95.75 111 ILE A N 1
ATOM 906 C CA . ILE A 1 111 ? 14.313 1.016 0.631 1.00 95.75 111 ILE A CA 1
ATOM 907 C C . ILE A 1 111 ? 14.246 2.530 0.503 1.00 95.75 111 ILE A C 1
ATOM 909 O O . ILE A 1 111 ? 13.704 3.226 1.358 1.00 95.75 111 ILE A O 1
ATOM 913 N N . ASP A 1 112 ? 14.831 3.024 -0.580 1.00 91.75 112 ASP A N 1
ATOM 914 C CA . ASP A 1 112 ? 14.959 4.454 -0.815 1.00 91.75 112 ASP A CA 1
ATOM 915 C C . ASP A 1 112 ? 13.665 5.052 -1.373 1.00 91.75 112 ASP A C 1
ATOM 917 O O . ASP A 1 112 ? 13.164 4.604 -2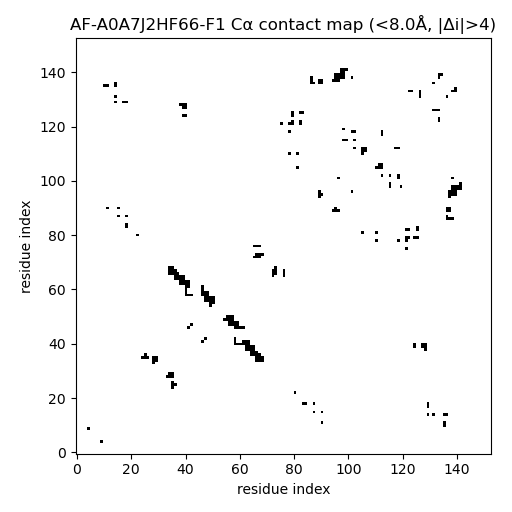.412 1.00 91.75 112 ASP A O 1
ATOM 921 N N . PHE A 1 113 ? 13.168 6.095 -0.718 1.00 95.31 113 PHE A N 1
ATOM 922 C CA . PHE A 1 113 ? 12.059 6.935 -1.162 1.00 95.31 113 PHE A CA 1
ATOM 923 C C . PHE A 1 113 ? 12.573 8.367 -1.338 1.00 95.31 113 PHE A C 1
ATOM 925 O O . PHE A 1 113 ? 13.335 8.845 -0.503 1.00 95.31 113 PHE A O 1
ATOM 932 N N . GLU A 1 114 ? 12.175 9.048 -2.410 1.00 93.81 114 GLU A N 1
ATOM 933 C CA . GLU A 1 114 ? 12.575 10.437 -2.675 1.00 93.81 114 GLU A CA 1
ATOM 934 C C . GLU A 1 114 ? 12.045 11.384 -1.597 1.00 93.81 114 GLU A C 1
ATOM 936 O O . GLU A 1 114 ? 12.758 12.273 -1.130 1.00 93.81 114 GLU A O 1
ATOM 941 N N . ASP A 1 115 ? 10.803 11.162 -1.177 1.00 95.69 115 ASP A N 1
ATOM 942 C CA . ASP A 1 115 ? 10.158 11.870 -0.088 1.00 95.69 115 ASP A CA 1
ATOM 943 C C . ASP A 1 115 ? 9.066 11.005 0.563 1.00 95.69 115 ASP A C 1
ATOM 945 O O . ASP A 1 115 ? 8.792 9.866 0.169 1.00 95.69 115 ASP A O 1
ATOM 949 N N . GLN A 1 116 ? 8.426 11.555 1.597 1.00 94.00 116 GLN A N 1
ATOM 950 C CA . GLN A 1 116 ? 7.310 10.885 2.256 1.00 94.00 116 GLN A CA 1
ATOM 951 C C . GLN A 1 116 ? 6.125 10.673 1.297 1.00 94.00 116 GLN A C 1
ATOM 953 O O . GLN A 1 116 ? 5.449 9.648 1.397 1.00 94.00 116 GLN A O 1
ATOM 958 N N . ALA A 1 117 ? 5.888 11.594 0.357 1.00 96.69 117 ALA A N 1
ATOM 959 C CA . ALA A 1 117 ? 4.760 11.513 -0.563 1.00 96.69 117 ALA A CA 1
ATOM 960 C C . ALA A 1 117 ? 4.867 10.289 -1.489 1.00 96.69 117 ALA A C 1
ATOM 962 O O . ALA A 1 117 ? 3.852 9.644 -1.753 1.00 96.69 117 ALA A O 1
ATOM 963 N N . GLU A 1 118 ? 6.076 9.901 -1.904 1.00 96.50 118 GLU A N 1
ATOM 964 C CA . GLU A 1 118 ? 6.310 8.667 -2.665 1.00 96.50 118 GLU A CA 1
ATOM 965 C C . GLU A 1 118 ? 5.937 7.418 -1.843 1.00 96.50 118 GLU A C 1
ATOM 967 O O . GLU A 1 118 ? 5.284 6.498 -2.347 1.00 96.50 118 GLU A O 1
ATOM 972 N N . SER A 1 119 ? 6.287 7.385 -0.552 1.00 96.69 119 SER A N 1
ATOM 973 C CA . SER A 1 119 ? 5.915 6.270 0.331 1.00 96.69 119 SER A CA 1
ATOM 974 C C . SER A 1 119 ? 4.406 6.213 0.597 1.00 96.69 119 SER A C 1
ATOM 976 O O . SER A 1 119 ? 3.805 5.133 0.547 1.00 96.69 119 SER A O 1
ATOM 978 N N . ASP A 1 120 ? 3.775 7.376 0.777 1.00 96.56 120 ASP A N 1
ATOM 979 C CA . ASP A 1 120 ? 2.331 7.517 0.943 1.00 96.56 120 ASP A CA 1
ATOM 980 C C . ASP A 1 120 ? 1.597 7.048 -0.327 1.00 96.56 120 ASP A C 1
ATOM 982 O O . ASP A 1 120 ? 0.572 6.367 -0.234 1.00 96.56 120 ASP A O 1
ATOM 986 N N . GLU A 1 121 ? 2.143 7.314 -1.521 1.00 95.75 121 GLU A N 1
ATOM 987 C CA . GLU A 1 121 ? 1.607 6.808 -2.789 1.00 95.75 121 GLU A CA 1
ATOM 988 C C . GLU A 1 121 ? 1.656 5.273 -2.859 1.00 95.75 121 GLU A C 1
ATOM 990 O O . GLU A 1 121 ? 0.694 4.640 -3.307 1.00 95.75 121 GLU A O 1
ATOM 995 N N . MET A 1 122 ? 2.734 4.636 -2.389 1.00 96.94 122 MET A N 1
ATOM 996 C CA . MET A 1 122 ? 2.821 3.169 -2.366 1.00 96.94 122 MET A CA 1
ATOM 997 C C . MET A 1 122 ? 1.811 2.543 -1.401 1.00 96.94 122 MET A C 1
ATOM 999 O O . MET A 1 122 ? 1.192 1.529 -1.736 1.00 96.94 122 MET A O 1
ATOM 1003 N N . ILE A 1 123 ? 1.594 3.157 -0.234 1.00 97.44 123 ILE A N 1
ATOM 1004 C CA . ILE A 1 123 ? 0.539 2.750 0.707 1.00 97.44 123 ILE A CA 1
ATOM 1005 C C . ILE A 1 123 ? -0.826 2.885 0.028 1.00 97.44 123 ILE A C 1
ATOM 1007 O O . ILE A 1 123 ? -1.607 1.935 0.011 1.00 97.44 123 ILE A O 1
ATOM 1011 N N . MET A 1 124 ? -1.078 4.021 -0.618 1.00 95.69 124 MET A N 1
ATOM 1012 C CA . MET A 1 124 ? -2.319 4.312 -1.331 1.00 95.69 124 MET A CA 1
ATOM 1013 C C . MET A 1 124 ? -2.612 3.321 -2.471 1.00 95.69 124 MET A C 1
ATOM 1015 O O . MET A 1 124 ? -3.763 2.954 -2.740 1.00 95.69 124 MET A O 1
ATOM 1019 N N . GLN A 1 125 ? -1.575 2.870 -3.170 1.00 95.81 125 GLN A N 1
ATOM 1020 C CA . GLN A 1 125 ? -1.706 1.846 -4.201 1.00 95.81 125 GLN A CA 1
ATOM 1021 C C . GLN A 1 125 ? -1.984 0.475 -3.597 1.00 95.81 125 GLN A C 1
ATOM 1023 O O . GLN A 1 125 ? -2.807 -0.259 -4.141 1.00 95.81 125 GLN A O 1
ATOM 1028 N N . LEU A 1 126 ? -1.369 0.138 -2.461 1.00 97.38 126 LEU A N 1
ATOM 1029 C CA . LEU A 1 126 ? -1.683 -1.092 -1.740 1.00 97.38 126 LEU A CA 1
ATOM 1030 C C . LEU A 1 126 ? -3.151 -1.123 -1.290 1.00 97.38 126 LEU A C 1
ATOM 1032 O O . LEU A 1 126 ? -3.801 -2.154 -1.466 1.00 97.38 126 LEU A O 1
ATOM 1036 N N . GLU A 1 127 ? -3.686 0.000 -0.795 1.00 96.38 127 GLU A N 1
ATOM 1037 C CA . GLU A 1 127 ? -5.117 0.137 -0.478 1.00 96.38 127 GLU A CA 1
ATOM 1038 C C . GLU A 1 127 ? -5.979 -0.197 -1.694 1.00 96.38 127 GLU A C 1
ATOM 1040 O O . GLU A 1 127 ? -6.908 -0.993 -1.610 1.00 96.38 127 GLU A O 1
ATOM 1045 N N . SER A 1 128 ? -5.625 0.370 -2.849 1.00 94.50 128 SER A N 1
ATOM 1046 C CA . SER A 1 128 ? -6.384 0.201 -4.090 1.00 94.50 128 SER A CA 1
ATOM 1047 C C . SER A 1 128 ? -6.304 -1.229 -4.636 1.00 94.50 128 SER A C 1
ATOM 1049 O O . SER A 1 128 ? -7.271 -1.728 -5.199 1.00 94.50 128 SER A O 1
ATOM 1051 N N . ILE A 1 129 ? -5.164 -1.908 -4.481 1.00 95.62 129 ILE A N 1
ATOM 1052 C CA . ILE A 1 129 ? -4.973 -3.293 -4.942 1.00 95.62 129 ILE A CA 1
ATOM 1053 C C . ILE A 1 129 ? -5.730 -4.284 -4.055 1.00 95.62 129 ILE A C 1
ATOM 1055 O O . ILE A 1 129 ? -6.256 -5.278 -4.556 1.00 95.62 129 ILE A O 1
ATOM 1059 N N . LEU A 1 130 ? -5.723 -4.066 -2.737 1.00 96.00 130 LEU A N 1
ATOM 1060 C CA . LEU A 1 130 ? -6.299 -5.009 -1.778 1.00 96.00 130 LEU A CA 1
ATOM 1061 C C . LEU A 1 130 ? -7.737 -4.677 -1.381 1.00 96.00 130 LEU A C 1
ATOM 1063 O O . LEU A 1 130 ? -8.377 -5.541 -0.787 1.00 96.00 130 LEU A O 1
ATOM 1067 N N . ASP A 1 131 ? -8.219 -3.483 -1.726 1.00 93.56 131 ASP A N 1
ATOM 1068 C CA . ASP A 1 131 ? -9.529 -2.942 -1.354 1.00 93.56 131 ASP A CA 1
ATOM 1069 C C . ASP A 1 131 ? -9.728 -2.873 0.171 1.00 93.56 131 ASP A C 1
ATOM 1071 O O . ASP A 1 131 ? -10.762 -3.246 0.721 1.00 93.56 131 ASP A O 1
ATOM 1075 N N . PHE A 1 132 ? -8.684 -2.419 0.870 1.00 95.69 132 PHE A N 1
ATOM 1076 C CA . PHE A 1 132 ? -8.707 -2.158 2.309 1.00 95.69 132 PHE A CA 1
ATOM 1077 C C . PHE A 1 132 ? -8.108 -0.780 2.601 1.00 95.69 132 PHE A C 1
ATOM 1079 O O . PHE A 1 132 ? -7.122 -0.410 1.960 1.00 95.69 132 PHE A O 1
ATOM 1086 N N . PRO A 1 133 ? -8.657 -0.030 3.570 1.00 95.31 133 PRO A N 1
ATOM 1087 C CA . PRO A 1 133 ? -8.046 1.207 4.039 1.00 95.31 133 PRO A CA 1
ATOM 1088 C C . PRO A 1 133 ? -6.728 0.922 4.774 1.00 95.31 133 PRO A C 1
ATOM 1090 O O . PRO A 1 133 ? -6.558 -0.130 5.395 1.00 95.31 133 PRO A O 1
ATOM 1093 N N . ARG A 1 134 ? -5.790 1.871 4.753 1.00 95.50 134 ARG A N 1
ATOM 1094 C CA . ARG A 1 134 ? -4.473 1.744 5.409 1.00 95.50 134 ARG A CA 1
ATOM 1095 C C . ARG A 1 134 ? -4.533 1.435 6.907 1.00 95.50 134 ARG A C 1
ATOM 1097 O O . ARG A 1 134 ? -3.630 0.787 7.436 1.00 95.50 134 ARG A O 1
ATOM 1104 N N . GLU A 1 135 ? -5.598 1.841 7.591 1.00 95.50 135 GLU A N 1
ATOM 1105 C CA . GLU A 1 135 ? -5.799 1.571 9.013 1.00 95.50 135 GLU A CA 1
ATOM 1106 C C . GLU A 1 135 ? -5.926 0.058 9.274 1.00 95.50 135 GLU A C 1
ATOM 1108 O O . GLU A 1 135 ? -5.418 -0.448 10.278 1.00 95.50 135 GLU A O 1
ATOM 1113 N N . ASP A 1 136 ? -6.482 -0.698 8.319 1.00 96.88 136 ASP A N 1
ATOM 1114 C CA . ASP A 1 136 ? -6.534 -2.165 8.362 1.00 96.88 136 ASP A CA 1
ATOM 1115 C C . ASP A 1 136 ? -5.149 -2.807 8.127 1.00 96.88 136 ASP A C 1
ATOM 1117 O O . ASP A 1 136 ? -4.916 -3.962 8.499 1.00 96.88 136 ASP A O 1
ATOM 1121 N N . PHE A 1 137 ? -4.194 -2.051 7.572 1.00 97.31 137 PHE A N 1
ATOM 1122 C CA . PHE A 1 137 ? -2.772 -2.410 7.487 1.00 97.31 137 PHE A CA 1
ATOM 1123 C C . PHE A 1 137 ? -1.974 -2.035 8.740 1.00 97.31 137 PHE A C 1
ATOM 1125 O O . PHE A 1 137 ? -0.765 -2.266 8.780 1.00 97.31 137 PHE A O 1
ATOM 1132 N N . HIS A 1 138 ? -2.640 -1.491 9.766 1.00 96.25 138 HIS A N 1
ATOM 1133 C CA . HIS A 1 138 ? -2.032 -0.937 10.974 1.00 96.25 138 HIS A CA 1
ATOM 1134 C C . HIS A 1 138 ? -1.112 0.275 10.714 1.00 96.25 138 HIS A C 1
ATOM 1136 O O . HIS A 1 138 ? -0.200 0.544 11.506 1.00 96.25 138 HIS A O 1
ATOM 1142 N N . ILE A 1 139 ? -1.355 1.011 9.625 1.00 96.75 139 ILE A N 1
ATOM 1143 C CA . ILE A 1 139 ? -0.665 2.262 9.298 1.00 96.75 139 ILE A CA 1
ATOM 1144 C C . ILE A 1 139 ? -1.648 3.418 9.500 1.00 96.75 139 ILE A C 1
ATOM 1146 O O . ILE A 1 139 ? -2.714 3.443 8.889 1.00 96.75 139 ILE A O 1
ATOM 1150 N N . PHE A 1 140 ? -1.297 4.368 10.364 1.00 94.75 140 PHE A N 1
ATOM 1151 C CA . PHE A 1 140 ? -2.195 5.431 10.820 1.00 94.75 140 PHE A CA 1
ATOM 1152 C C . PHE A 1 140 ? -1.636 6.832 10.528 1.00 94.75 140 PHE A C 1
ATOM 1154 O O . PHE A 1 140 ? -0.416 7.007 10.430 1.00 94.75 140 PHE A O 1
ATOM 1161 N N . PRO A 1 141 ? -2.502 7.855 10.415 1.00 89.81 141 PRO A N 1
ATOM 1162 C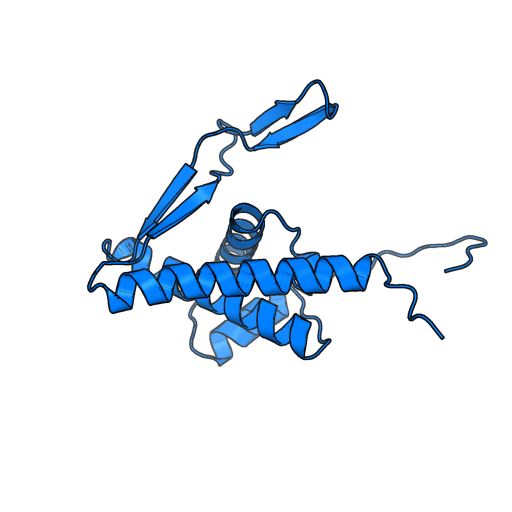 CA . PRO A 1 141 ? -2.051 9.243 10.462 1.00 89.81 141 PRO A CA 1
ATOM 1163 C C . PRO A 1 141 ? -1.436 9.577 11.834 1.00 89.81 141 PRO A C 1
ATOM 1165 O O . PRO A 1 141 ? -1.718 8.916 12.834 1.00 89.81 141 PRO A O 1
ATOM 1168 N N . GLU A 1 142 ? -0.598 10.617 11.892 1.00 83.62 142 GLU A N 1
ATOM 1169 C CA . GLU A 1 142 ? -0.022 11.099 13.161 1.00 83.62 142 GLU A CA 1
ATOM 1170 C C . GLU A 1 142 ? -1.071 11.749 14.075 1.00 83.62 142 GLU A C 1
ATOM 1172 O O . GLU A 1 142 ? -0.953 11.705 15.302 1.00 83.62 142 GLU A O 1
ATOM 1177 N N . GLU A 1 143 ? -2.099 12.358 13.480 1.00 78.25 143 GLU A N 1
ATOM 1178 C CA . GLU A 1 143 ? -3.134 13.076 14.213 1.00 78.25 143 GLU A CA 1
ATOM 1179 C C . GLU A 1 143 ? -3.995 12.127 15.052 1.00 78.25 143 GLU A C 1
ATOM 1181 O O . GLU A 1 143 ? -4.513 11.115 14.574 1.00 78.25 143 GLU A O 1
ATOM 1186 N N . ARG A 1 144 ? -4.189 12.486 16.326 1.00 69.44 144 ARG A N 1
ATOM 1187 C CA . ARG A 1 144 ? -5.107 11.791 17.230 1.00 69.44 144 ARG A CA 1
ATOM 1188 C C . ARG A 1 144 ? -6.394 12.593 17.352 1.00 69.44 144 ARG A C 1
ATOM 1190 O O . ARG A 1 144 ? -6.360 13.764 17.720 1.00 69.44 144 ARG A O 1
ATOM 1197 N N . ALA A 1 145 ? -7.523 11.949 17.070 1.00 76.06 145 ALA A N 1
ATOM 1198 C CA . ALA A 1 145 ? -8.836 12.525 17.326 1.00 76.06 145 ALA A CA 1
ATOM 1199 C C . ALA A 1 145 ? -9.151 12.526 18.833 1.00 76.06 145 ALA A C 1
ATOM 1201 O O . ALA A 1 145 ? -8.746 11.619 19.563 1.00 76.06 145 ALA A O 1
ATOM 1202 N N . SER A 1 146 ? -9.919 13.522 19.275 1.00 82.44 146 SER A N 1
ATOM 1203 C CA . SER A 1 146 ? -10.434 13.628 20.645 1.00 82.44 146 SER A CA 1
ATOM 1204 C C . SER A 1 146 ? -11.944 13.401 20.648 1.00 82.44 146 SER A C 1
ATOM 1206 O O . SER A 1 146 ? -12.652 13.943 19.802 1.00 82.44 146 SER A O 1
ATOM 1208 N N . ILE A 1 147 ? -12.441 12.619 21.608 1.00 84.88 147 ILE A N 1
ATOM 1209 C CA . ILE A 1 147 ? -13.872 12.340 21.797 1.00 84.88 147 ILE A CA 1
ATOM 1210 C C . ILE A 1 147 ? -14.258 12.791 23.211 1.00 84.88 147 ILE A C 1
ATOM 1212 O O . ILE A 1 147 ? -13.519 12.535 24.159 1.00 84.88 147 ILE A O 1
ATOM 1216 N N . PHE A 1 148 ? -15.403 13.464 23.357 1.00 88.50 148 PHE A N 1
ATOM 1217 C CA . PHE A 1 148 ? -15.943 13.905 24.647 1.00 88.50 148 PHE A CA 1
ATOM 1218 C C . PHE A 1 148 ? -17.449 13.630 24.718 1.00 88.50 148 PHE A C 1
ATOM 1220 O O . PHE A 1 148 ? -18.172 13.909 23.762 1.00 88.50 148 PHE A O 1
ATOM 1227 N N . GLY A 1 149 ? -17.912 13.099 25.849 1.00 91.06 149 GLY A N 1
ATOM 1228 C CA . GLY A 1 149 ? -19.310 12.743 26.097 1.00 91.06 149 GLY A CA 1
ATOM 1229 C C . GLY A 1 149 ? -19.431 11.477 26.945 1.00 91.06 149 GLY A C 1
ATOM 1230 O O . GLY A 1 149 ? -18.431 10.816 27.221 1.00 91.06 149 GLY A O 1
ATOM 1231 N N . ASP A 1 150 ? -20.653 11.148 27.357 1.00 88.56 150 ASP A N 1
ATOM 1232 C CA . ASP A 1 150 ? -20.950 9.873 28.014 1.00 88.56 150 ASP A CA 1
ATOM 1233 C C . ASP A 1 150 ? -20.941 8.752 26.962 1.00 88.56 150 ASP A C 1
ATOM 1235 O O . ASP A 1 150 ? -21.826 8.679 26.105 1.00 88.56 150 ASP A O 1
ATOM 1239 N N . LEU A 1 151 ? -19.878 7.943 26.960 1.00 88.00 151 LEU A N 1
ATOM 1240 C CA . LEU A 1 151 ? -19.629 6.905 25.964 1.00 88.00 151 LEU A CA 1
ATOM 1241 C C . LEU A 1 151 ? -19.129 5.625 26.647 1.00 88.00 151 LEU A C 1
ATOM 1243 O O . LEU A 1 151 ? -18.210 5.666 27.464 1.00 88.00 151 LEU A O 1
ATOM 1247 N N . VAL A 1 152 ? -19.687 4.480 26.249 1.00 84.00 152 VAL A N 1
ATOM 1248 C CA . VAL A 1 152 ? -19.208 3.142 26.630 1.00 84.00 152 VAL A CA 1
ATOM 1249 C C . VAL A 1 152 ? -18.586 2.485 25.393 1.00 84.00 152 VAL A C 1
ATOM 1251 O O . VAL A 1 152 ? -19.245 2.415 24.354 1.00 84.00 152 VAL A O 1
ATOM 1254 N N . ILE A 1 153 ? -17.322 2.048 25.498 1.00 81.38 153 ILE A N 1
ATOM 1255 C CA . ILE A 1 153 ? -16.509 1.442 24.419 1.00 81.38 153 ILE A CA 1
ATOM 1256 C C . ILE A 1 153 ? -16.310 -0.051 24.682 1.00 81.38 153 ILE A C 1
ATOM 1258 O O . ILE A 1 153 ? -15.983 -0.396 25.840 1.00 81.38 153 ILE A O 1
#